Protein AF-U6Q1V3-F1 (afdb_monomer_lite)

Foldseek 3Di:
DPPPPVCPPPVVVLVVVDDDPCCQPNDVHPVVVVVVVVVVVVVQVVVCVVVVHHVPDDPPDPDD

pLDDT: mean 84.2, std 15.64, range [40.97, 97.19]

Structure (mmCIF, N/CA/C/O backbone):
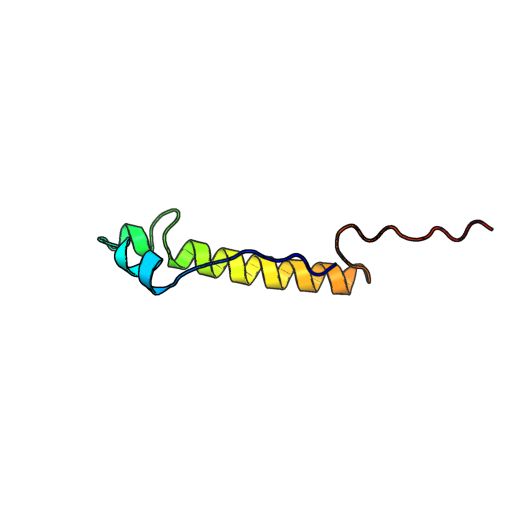data_AF-U6Q1V3-F1
#
_entry.id   AF-U6Q1V3-F1
#
loop_
_atom_site.group_PDB
_atom_site.id
_atom_site.type_symbol
_atom_site.label_atom_id
_atom_site.label_alt_id
_atom_site.label_comp_id
_atom_site.label_asym_id
_atom_site.la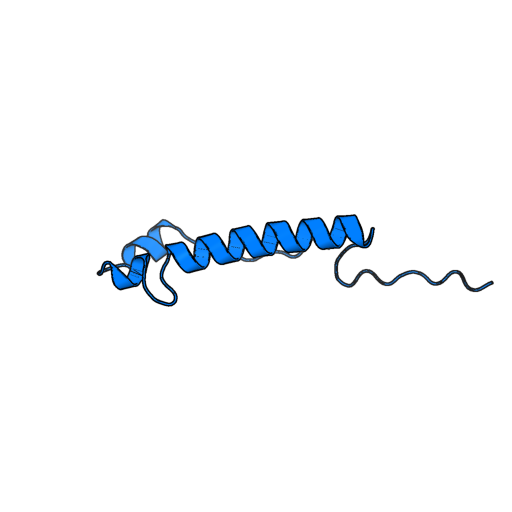bel_entity_id
_atom_site.label_seq_id
_atom_site.pdbx_PDB_ins_code
_atom_site.Cartn_x
_atom_site.Cartn_y
_atom_site.Cartn_z
_atom_site.occupancy
_atom_site.B_iso_or_equiv
_atom_site.auth_seq_id
_atom_site.auth_comp_id
_atom_site.auth_asym_id
_atom_site.auth_atom_id
_atom_site.pdbx_PDB_model_num
ATOM 1 N N . MET A 1 1 ? 18.659 7.341 -16.110 1.00 40.97 1 MET A N 1
ATOM 2 C CA . MET A 1 1 ? 18.267 8.134 -14.923 1.00 40.97 1 MET A CA 1
ATOM 3 C C . MET A 1 1 ? 17.344 7.266 -14.097 1.00 40.97 1 MET A C 1
ATOM 5 O O . MET A 1 1 ? 16.196 7.089 -14.476 1.00 40.97 1 MET A O 1
ATOM 9 N N . THR A 1 2 ? 17.867 6.657 -13.038 1.00 43.44 2 THR A N 1
ATOM 10 C CA . THR A 1 2 ? 17.085 5.892 -12.065 1.00 43.44 2 THR A CA 1
ATOM 11 C C . THR A 1 2 ? 15.990 6.803 -11.527 1.00 43.44 2 THR A C 1
ATOM 13 O O . THR A 1 2 ? 16.272 7.893 -11.022 1.00 43.44 2 THR A O 1
ATOM 16 N N . LYS A 1 3 ? 14.734 6.398 -11.705 1.00 54.50 3 LYS A N 1
ATOM 17 C CA . LYS A 1 3 ? 13.582 7.081 -11.127 1.00 54.50 3 LYS A CA 1
ATOM 18 C C . LYS A 1 3 ? 13.832 7.098 -9.619 1.00 54.50 3 LYS A C 1
ATOM 20 O O . LYS A 1 3 ? 13.838 6.049 -8.985 1.00 54.50 3 LYS A O 1
ATOM 25 N N . ASN A 1 4 ? 14.126 8.271 -9.059 1.00 47.50 4 ASN A N 1
ATOM 26 C CA . ASN A 1 4 ? 14.068 8.458 -7.617 1.00 47.50 4 ASN A CA 1
ATOM 27 C C . ASN A 1 4 ? 12.598 8.263 -7.259 1.00 47.50 4 ASN A C 1
ATOM 29 O O . ASN A 1 4 ? 11.798 9.194 -7.359 1.00 47.50 4 ASN A O 1
ATOM 33 N N . ILE A 1 5 ? 12.228 7.031 -6.917 1.00 56.62 5 ILE A N 1
ATOM 34 C CA . ILE A 1 5 ? 11.042 6.776 -6.120 1.00 56.62 5 ILE A CA 1
ATOM 35 C C . ILE A 1 5 ? 11.356 7.501 -4.820 1.00 56.62 5 ILE A C 1
ATOM 37 O O . ILE A 1 5 ? 12.074 7.004 -3.960 1.00 56.62 5 ILE A O 1
ATOM 41 N N . ASN A 1 6 ? 10.925 8.756 -4.731 1.00 52.09 6 ASN A N 1
ATOM 42 C CA . ASN A 1 6 ? 11.016 9.546 -3.517 1.00 52.09 6 ASN A CA 1
ATOM 43 C C . ASN A 1 6 ? 9.923 9.029 -2.573 1.00 52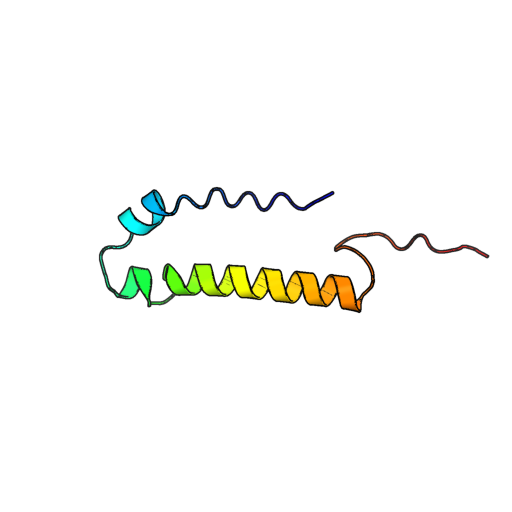.09 6 ASN A C 1
ATOM 45 O O . ASN A 1 6 ? 9.014 9.744 -2.165 1.00 52.09 6 ASN A O 1
ATOM 49 N N . THR A 1 7 ? 9.961 7.728 -2.298 1.00 58.16 7 THR A N 1
ATOM 50 C CA . THR A 1 7 ? 9.234 7.096 -1.219 1.00 58.16 7 THR A CA 1
ATOM 51 C C . THR A 1 7 ? 10.048 7.387 0.023 1.00 58.16 7 THR A C 1
ATOM 53 O O . THR A 1 7 ? 10.739 6.519 0.551 1.00 58.16 7 THR A O 1
ATOM 56 N N . ASN A 1 8 ? 9.969 8.623 0.512 1.00 67.81 8 ASN A N 1
ATOM 57 C CA . ASN A 1 8 ? 10.228 8.861 1.924 1.00 67.81 8 ASN A CA 1
ATOM 58 C C . ASN A 1 8 ? 9.050 8.263 2.715 1.00 67.81 8 ASN A C 1
ATOM 60 O O . ASN A 1 8 ? 8.232 8.980 3.288 1.00 67.81 8 ASN A O 1
ATOM 64 N N . PHE A 1 9 ? 8.894 6.941 2.620 1.00 79.50 9 PHE A N 1
ATOM 65 C CA . PHE A 1 9 ? 7.911 6.175 3.359 1.00 79.50 9 PHE A CA 1
ATOM 66 C C . PHE A 1 9 ? 8.509 5.937 4.738 1.00 79.50 9 PHE A C 1
ATOM 68 O O . PHE A 1 9 ? 9.294 5.013 4.952 1.00 79.50 9 PHE A O 1
ATOM 75 N N . ASP A 1 10 ? 8.181 6.830 5.664 1.00 88.94 10 ASP A N 1
ATOM 76 C CA . ASP A 1 10 ? 8.518 6.626 7.062 1.00 88.94 10 ASP A CA 1
ATOM 77 C C . ASP A 1 10 ? 7.513 5.640 7.662 1.00 88.94 10 ASP A C 1
ATOM 79 O O . ASP A 1 10 ? 6.370 5.981 7.976 1.00 88.94 10 ASP A O 1
ATOM 83 N N . TYR A 1 11 ? 7.965 4.397 7.813 1.00 88.62 11 TYR A N 1
ATOM 84 C CA . TYR A 1 11 ? 7.172 3.324 8.401 1.00 88.62 11 TYR A CA 1
ATOM 85 C C . TYR A 1 11 ? 6.612 3.701 9.780 1.00 88.62 11 TYR A C 1
ATOM 87 O O . TYR A 1 11 ? 5.452 3.414 10.072 1.00 88.62 11 TYR A O 1
ATOM 95 N N . ASN A 1 12 ? 7.403 4.368 10.627 1.00 92.12 12 ASN A N 1
ATOM 96 C CA . ASN A 1 12 ? 6.966 4.718 11.977 1.00 92.12 12 ASN A CA 1
ATOM 97 C C . ASN A 1 12 ? 5.869 5.785 11.945 1.00 92.12 12 ASN A C 1
ATOM 99 O O . ASN A 1 12 ? 4.910 5.700 12.712 1.00 92.12 12 ASN A O 1
ATOM 103 N N . GLU A 1 13 ? 5.981 6.774 11.060 1.00 93.12 13 GLU A N 1
ATOM 104 C CA . GLU A 1 13 ? 4.949 7.800 10.892 1.00 93.12 13 GLU A CA 1
ATOM 105 C C . GLU A 1 13 ? 3.652 7.230 10.304 1.00 93.12 13 GLU A C 1
ATOM 107 O O . GLU A 1 13 ? 2.563 7.617 10.729 1.00 93.12 13 GLU A O 1
ATOM 112 N N . GLU A 1 14 ? 3.735 6.283 9.369 1.00 90.12 14 GLU A N 1
ATOM 113 C CA . GLU A 1 14 ? 2.551 5.649 8.776 1.00 90.12 14 GLU A CA 1
ATOM 114 C C . GLU A 1 14 ? 1.836 4.707 9.755 1.00 90.12 14 GLU A C 1
ATOM 116 O O . GLU A 1 14 ? 0.605 4.715 9.836 1.00 90.12 14 GLU A O 1
ATOM 121 N N . VAL A 1 15 ? 2.578 3.965 10.582 1.00 93.44 15 VAL A N 1
ATOM 122 C CA . VAL A 1 15 ? 1.985 3.122 11.632 1.00 93.44 15 VAL A CA 1
ATOM 123 C C . VAL A 1 15 ? 1.279 3.968 12.694 1.00 93.44 15 VAL A C 1
ATOM 125 O O . VAL A 1 15 ? 0.175 3.616 13.103 1.00 93.44 15 VAL A O 1
ATOM 128 N N . LYS A 1 16 ? 1.839 5.120 13.098 1.00 95.38 16 LYS A N 1
ATOM 129 C CA . LYS A 1 16 ? 1.188 6.038 14.060 1.00 95.38 16 LYS A CA 1
ATOM 130 C C . LYS A 1 16 ? -0.166 6.570 13.577 1.00 95.38 16 LYS A C 1
ATOM 132 O O . LYS A 1 16 ? -0.995 6.961 14.400 1.00 95.38 16 LYS A O 1
ATOM 137 N N . LYS A 1 17 ? -0.391 6.631 12.260 1.00 92.75 17 LYS A N 1
ATOM 138 C CA . LYS A 1 17 ? -1.661 7.086 11.670 1.00 92.75 17 LYS A CA 1
ATOM 139 C C . LYS A 1 17 ? -2.752 6.016 11.737 1.00 92.75 17 LYS A C 1
ATOM 141 O O . LYS A 1 17 ? -3.927 6.375 11.732 1.00 92.75 17 LYS A O 1
ATOM 146 N N . CYS A 1 18 ? -2.380 4.740 11.830 1.00 95.88 18 CYS A N 1
ATOM 147 C CA . CYS A 1 18 ? -3.320 3.627 11.896 1.00 95.88 18 CYS A CA 1
ATOM 148 C C . CYS A 1 18 ? -3.955 3.546 13.291 1.00 95.88 18 CYS A C 1
ATOM 150 O O . CYS A 1 18 ? -3.261 3.343 14.286 1.00 95.88 18 CYS A O 1
ATOM 152 N N . LYS A 1 19 ? -5.280 3.696 13.375 1.00 96.06 19 LYS A N 1
ATOM 153 C CA . LYS A 1 19 ? -6.034 3.653 14.643 1.00 96.06 19 LYS A CA 1
ATOM 154 C C . LYS A 1 19 ? -7.016 2.492 14.695 1.00 96.06 19 LYS A C 1
ATOM 156 O O . LYS A 1 19 ? -7.406 2.056 15.775 1.00 96.06 19 LYS A O 1
ATOM 161 N N . THR A 1 20 ? -7.425 2.007 13.533 1.00 97.19 20 THR A N 1
ATOM 162 C CA . THR A 1 20 ? -8.408 0.947 13.356 1.00 97.19 20 THR A CA 1
ATOM 163 C C . THR A 1 20 ? -7.859 -0.146 12.447 1.00 97.19 20 THR A C 1
ATOM 165 O O . THR A 1 20 ? -6.897 0.057 11.708 1.00 97.19 20 THR A O 1
ATOM 168 N N . ILE A 1 21 ? -8.496 -1.318 12.475 1.00 95.56 21 ILE A N 1
ATOM 169 C CA . ILE A 1 21 ? -8.175 -2.411 11.546 1.00 95.56 21 ILE A CA 1
ATOM 170 C C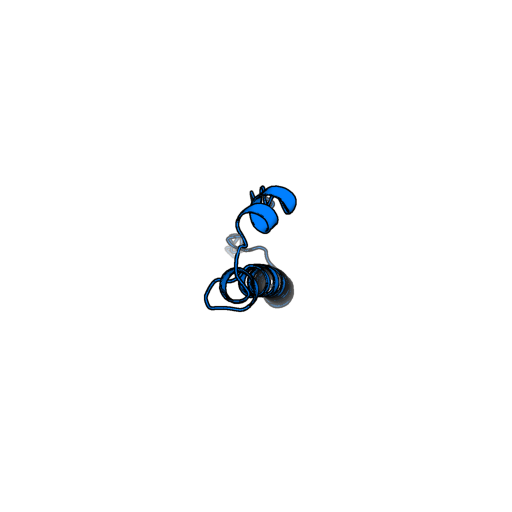 . ILE A 1 21 ? -8.395 -1.968 10.092 1.00 95.56 21 ILE A C 1
ATOM 172 O O . ILE A 1 21 ? -7.646 -2.386 9.212 1.00 95.56 21 ILE A O 1
ATOM 176 N N . ASP A 1 22 ? -9.367 -1.086 9.841 1.00 96.31 22 ASP A N 1
ATOM 177 C CA . ASP A 1 22 ? -9.649 -0.561 8.502 1.00 96.31 22 ASP A CA 1
ATOM 178 C C . ASP A 1 22 ? -8.499 0.315 7.970 1.00 96.31 22 ASP A C 1
ATOM 180 O O . ASP A 1 22 ? -8.141 0.215 6.801 1.00 96.31 22 ASP A O 1
ATOM 184 N N . ASP A 1 23 ? -7.802 1.066 8.832 1.00 96.44 23 ASP A N 1
ATOM 185 C CA . ASP A 1 23 ? -6.614 1.838 8.423 1.00 96.44 23 ASP A CA 1
ATOM 186 C C . ASP A 1 23 ? -5.449 0.937 7.956 1.00 96.44 23 ASP A C 1
ATOM 188 O O . ASP A 1 23 ? -4.557 1.373 7.224 1.00 96.44 23 ASP A O 1
ATOM 192 N N . VAL A 1 24 ? -5.449 -0.335 8.366 1.00 95.62 24 VAL A N 1
ATOM 193 C CA . VAL A 1 24 ? -4.407 -1.315 8.028 1.00 95.62 24 VAL A CA 1
ATOM 194 C C . VAL A 1 24 ? -4.828 -2.191 6.846 1.00 95.62 24 VAL A C 1
ATOM 196 O O . VAL A 1 24 ? -4.071 -2.331 5.884 1.00 95.62 24 VAL A O 1
ATOM 199 N N . MET A 1 25 ? -6.023 -2.780 6.922 1.00 94.56 25 MET A N 1
ATOM 200 C CA . MET A 1 25 ? -6.529 -3.811 6.003 1.00 94.56 25 MET A CA 1
ATOM 201 C C . MET A 1 25 ? -7.697 -3.353 5.125 1.00 94.56 25 MET A C 1
ATOM 203 O O . MET A 1 25 ? -8.068 -4.063 4.191 1.00 94.56 25 MET A O 1
ATOM 207 N N . GLY A 1 26 ? -8.286 -2.198 5.420 1.00 93.88 26 GLY A N 1
ATOM 208 C CA . GLY A 1 26 ? -9.392 -1.622 4.670 1.00 93.88 26 GLY A CA 1
ATOM 209 C C . GLY A 1 26 ? -8.956 -0.970 3.363 1.00 93.88 26 GLY A C 1
ATOM 210 O O . GLY A 1 26 ? -7.811 -1.077 2.909 1.00 93.88 26 GLY A O 1
ATOM 211 N N . LYS A 1 27 ? -9.896 -0.262 2.733 1.00 93.88 27 LYS A N 1
ATOM 212 C CA . LYS A 1 27 ? -9.649 0.412 1.455 1.00 93.88 27 LYS A CA 1
ATOM 213 C C . LYS A 1 27 ? -8.609 1.515 1.637 1.00 93.88 27 LYS A C 1
ATOM 215 O O . LYS A 1 27 ? -8.810 2.444 2.409 1.00 93.88 27 LYS A O 1
ATOM 220 N N . ASN A 1 28 ? -7.540 1.459 0.847 1.00 91.25 28 ASN A N 1
ATOM 221 C CA . ASN A 1 28 ? -6.363 2.324 0.972 1.00 91.25 28 ASN A CA 1
ATOM 222 C C . ASN A 1 28 ? -5.614 2.145 2.304 1.00 91.25 28 ASN A C 1
ATOM 224 O O . ASN A 1 28 ? -4.876 3.049 2.717 1.00 91.25 28 ASN A O 1
ATOM 228 N N . GLY A 1 29 ? -5.787 0.991 2.952 1.00 94.50 29 GLY A N 1
ATOM 229 C CA . GLY A 1 29 ? -5.068 0.631 4.161 1.00 94.50 29 GLY A CA 1
ATOM 230 C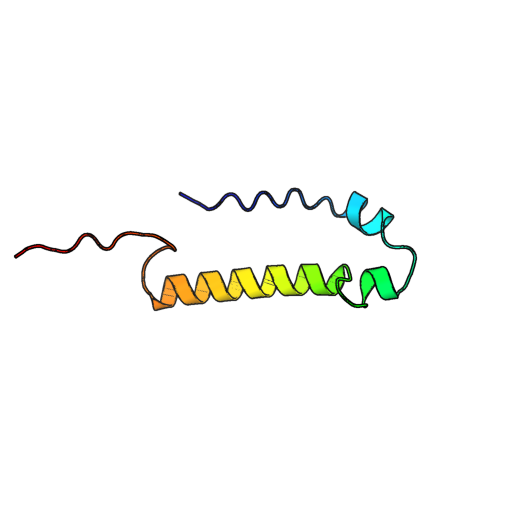 C . GLY A 1 29 ? -3.571 0.454 3.915 1.00 94.50 29 GLY A C 1
ATOM 231 O O . GLY A 1 29 ? -3.109 0.302 2.777 1.00 94.50 29 GLY A O 1
ATOM 232 N N . LEU A 1 30 ? -2.803 0.480 5.000 1.00 94.69 30 LEU A N 1
ATOM 233 C CA . LEU A 1 30 ? -1.344 0.394 4.959 1.00 94.69 30 LEU A CA 1
ATOM 234 C C . LEU A 1 30 ? -0.842 -0.848 4.205 1.00 94.69 30 LEU A C 1
ATOM 236 O O . LEU A 1 30 ? 0.034 -0.732 3.350 1.00 94.69 30 LEU A O 1
ATOM 240 N N . ILE A 1 31 ? -1.432 -2.021 4.462 1.00 94.75 31 ILE A N 1
ATOM 241 C CA . ILE A 1 31 ? -1.035 -3.273 3.798 1.00 94.75 31 ILE A CA 1
ATOM 242 C C . ILE A 1 31 ? -1.340 -3.209 2.302 1.00 94.75 31 ILE A C 1
ATOM 244 O O . ILE A 1 31 ? -0.512 -3.612 1.488 1.00 94.75 31 ILE A O 1
ATOM 248 N N . GLN A 1 32 ? -2.499 -2.667 1.923 1.00 94.75 32 GLN A N 1
ATOM 249 C CA . GLN A 1 32 ? -2.875 -2.550 0.516 1.00 94.75 32 GLN A CA 1
ATOM 250 C C . GLN A 1 32 ? -1.889 -1.660 -0.254 1.00 94.75 32 GLN A C 1
ATOM 252 O O . GLN A 1 32 ? -1.502 -2.008 -1.368 1.00 94.75 32 GLN A O 1
ATOM 257 N N . LYS A 1 33 ? -1.469 -0.534 0.337 1.00 92.50 33 LYS A N 1
ATOM 258 C CA . LYS A 1 33 ? -0.469 0.365 -0.261 1.00 92.50 33 LYS A CA 1
ATOM 259 C C . LYS A 1 33 ? 0.884 -0.328 -0.428 1.00 92.50 33 LYS A C 1
ATOM 261 O O . LYS A 1 33 ? 1.437 -0.300 -1.518 1.00 92.50 33 LYS A O 1
ATOM 266 N N . LEU A 1 34 ? 1.360 -1.022 0.608 1.00 92.50 34 LEU A N 1
ATOM 267 C CA . LEU A 1 34 ? 2.621 -1.768 0.554 1.00 92.50 34 LEU A CA 1
ATOM 268 C C . LEU A 1 34 ? 2.609 -2.847 -0.535 1.00 92.50 34 LEU A C 1
ATOM 270 O O . LEU A 1 34 ? 3.534 -2.932 -1.337 1.00 92.50 34 LEU A O 1
ATOM 274 N N . VAL A 1 35 ? 1.549 -3.659 -0.589 1.00 94.69 35 VAL A N 1
ATOM 275 C CA . VAL A 1 35 ? 1.419 -4.720 -1.599 1.00 94.69 35 VAL A CA 1
ATOM 276 C C . VAL A 1 35 ? 1.346 -4.128 -3.004 1.00 94.69 35 VAL A C 1
ATOM 278 O O . VAL A 1 35 ? 1.982 -4.655 -3.914 1.00 94.69 35 VAL A O 1
ATOM 281 N N . LYS A 1 36 ? 0.616 -3.022 -3.186 1.00 93.06 36 LYS A N 1
ATOM 282 C CA . LYS A 1 36 ? 0.556 -2.307 -4.463 1.00 93.06 36 LYS A CA 1
ATOM 283 C C . LYS A 1 36 ? 1.956 -1.896 -4.927 1.00 93.06 36 LYS A C 1
ATOM 285 O O . LYS A 1 36 ? 2.318 -2.217 -6.053 1.00 93.06 36 LYS A O 1
ATOM 290 N N . ASP A 1 37 ? 2.733 -1.240 -4.069 1.00 91.25 37 ASP A N 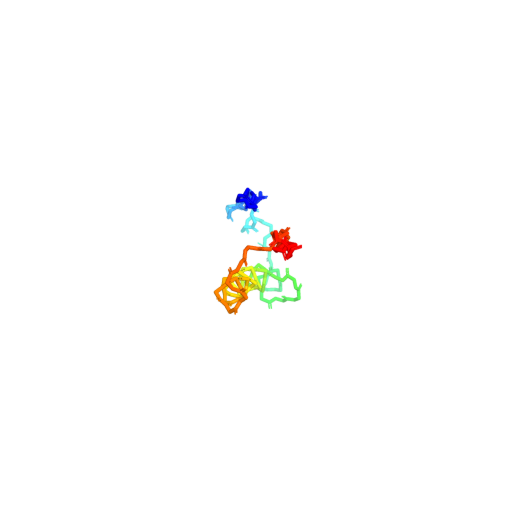1
ATOM 291 C CA . ASP A 1 37 ? 4.061 -0.739 -4.434 1.00 91.25 37 ASP A CA 1
ATOM 292 C C . ASP A 1 37 ? 5.031 -1.888 -4.760 1.00 91.25 37 ASP A C 1
ATOM 294 O O . ASP A 1 37 ? 5.813 -1.800 -5.707 1.00 91.25 37 ASP A O 1
ATOM 298 N N . VAL A 1 38 ? 4.962 -3.003 -4.022 1.00 92.88 38 VAL A N 1
ATOM 299 C CA . VAL A 1 38 ? 5.751 -4.211 -4.325 1.00 92.88 38 VAL A CA 1
ATOM 300 C C . VAL A 1 38 ? 5.385 -4.774 -5.699 1.00 92.88 38 VAL A C 1
ATOM 302 O O . VAL A 1 38 ? 6.275 -5.049 -6.502 1.00 92.88 38 VAL A O 1
ATOM 305 N N . LEU A 1 39 ? 4.090 -4.919 -5.992 1.00 95.44 39 LEU A N 1
ATOM 306 C CA . LEU A 1 39 ? 3.627 -5.451 -7.275 1.00 95.44 39 LEU A CA 1
ATOM 307 C C . LEU A 1 39 ? 3.978 -4.525 -8.443 1.00 95.44 39 LEU A C 1
ATOM 309 O O . LEU A 1 39 ? 4.437 -5.009 -9.471 1.00 95.44 39 LEU A O 1
ATOM 313 N N . GLU A 1 40 ? 3.807 -3.210 -8.295 1.00 93.06 40 GLU A N 1
ATOM 314 C CA . GLU A 1 40 ? 4.180 -2.245 -9.336 1.00 93.06 40 GLU A CA 1
ATOM 315 C C . GLU A 1 40 ? 5.678 -2.312 -9.656 1.00 93.06 40 GLU A C 1
ATOM 317 O O . GLU A 1 40 ? 6.034 -2.298 -10.830 1.00 93.06 40 GLU A O 1
ATOM 322 N N . ASN A 1 41 ? 6.548 -2.460 -8.651 1.00 89.81 41 ASN A N 1
ATOM 323 C CA . ASN A 1 41 ? 7.990 -2.604 -8.876 1.00 89.81 41 ASN A CA 1
ATOM 324 C C . ASN A 1 41 ? 8.350 -3.902 -9.612 1.00 89.81 41 ASN A C 1
ATOM 326 O O . ASN A 1 41 ? 9.179 -3.874 -10.519 1.00 89.81 41 ASN A O 1
ATOM 330 N N . ILE A 1 42 ? 7.726 -5.027 -9.244 1.00 94.25 42 ILE A N 1
ATOM 331 C CA . ILE A 1 42 ? 7.932 -6.308 -9.940 1.00 94.25 42 ILE A CA 1
ATOM 332 C C . ILE A 1 42 ? 7.512 -6.172 -11.406 1.00 94.25 42 ILE A C 1
ATOM 334 O O . ILE A 1 42 ? 8.291 -6.487 -12.302 1.00 94.25 42 ILE A O 1
ATOM 338 N N . LEU A 1 43 ? 6.317 -5.632 -11.654 1.00 93.69 43 LEU A N 1
ATOM 339 C CA . LEU A 1 43 ? 5.781 -5.465 -13.004 1.00 93.69 43 LEU A CA 1
ATOM 340 C C . LEU A 1 43 ? 6.583 -4.457 -13.840 1.00 93.69 43 LEU A C 1
ATOM 342 O O . LEU A 1 43 ? 6.756 -4.667 -15.039 1.00 93.69 43 LEU A O 1
ATOM 346 N N . GLU A 1 44 ? 7.078 -3.364 -13.244 1.00 90.75 44 GLU A N 1
ATOM 347 C CA . GLU A 1 44 ? 7.978 -2.435 -13.941 1.00 90.75 44 GLU A CA 1
ATOM 348 C C . GLU A 1 44 ? 9.282 -3.149 -14.347 1.00 90.75 44 GLU A C 1
ATOM 350 O O . GLU A 1 44 ? 9.699 -3.005 -15.495 1.00 90.75 44 GLU A O 1
ATOM 355 N N . GLY A 1 45 ? 9.866 -3.979 -13.474 1.00 91.00 45 GLY A N 1
ATOM 356 C CA . GLY A 1 45 ? 11.064 -4.767 -13.791 1.00 91.00 45 GLY A CA 1
ATOM 357 C C . GLY A 1 45 ? 10.843 -5.795 -14.907 1.00 91.00 45 GLY A C 1
ATOM 358 O O . GLY A 1 45 ? 11.617 -5.843 -15.862 1.00 91.00 45 GLY A O 1
ATOM 359 N N . GLU A 1 46 ? 9.750 -6.560 -14.841 1.00 93.56 46 GLU A N 1
ATOM 360 C CA . GLU A 1 46 ? 9.376 -7.521 -15.890 1.00 93.56 46 GLU A CA 1
ATOM 361 C C . GLU A 1 46 ? 9.174 -6.833 -17.251 1.00 93.56 46 GLU A C 1
ATOM 363 O O . GLU A 1 46 ? 9.573 -7.354 -18.293 1.00 93.56 46 GLU A O 1
ATOM 368 N N . MET A 1 47 ? 8.586 -5.632 -17.259 1.00 92.00 47 MET A N 1
ATOM 369 C CA . MET A 1 47 ? 8.396 -4.832 -18.471 1.00 92.00 47 MET A CA 1
ATOM 370 C C . MET A 1 47 ? 9.717 -4.336 -19.066 1.00 92.00 47 MET A C 1
ATOM 372 O O . MET A 1 47 ? 9.865 -4.331 -20.289 1.00 92.00 47 MET A O 1
ATOM 376 N N . GLU A 1 48 ? 10.662 -3.896 -18.235 1.00 90.69 48 GLU A N 1
ATOM 377 C CA . GLU A 1 48 ? 11.983 -3.453 -18.694 1.00 90.69 48 GLU A CA 1
ATOM 378 C C . GLU A 1 48 ? 12.786 -4.610 -19.295 1.00 90.69 48 GLU A C 1
ATOM 380 O O . GLU A 1 48 ? 13.363 -4.451 -20.375 1.00 90.69 48 GLU A O 1
ATOM 385 N N . GLU A 1 49 ? 12.748 -5.787 -18.663 1.00 90.88 49 GLU A N 1
ATOM 386 C CA . GLU A 1 49 ? 13.348 -7.013 -19.198 1.00 90.88 49 GLU A CA 1
ATOM 387 C C . GLU A 1 49 ? 12.702 -7.411 -20.532 1.00 90.88 49 GLU A C 1
ATOM 389 O O . GLU A 1 49 ? 13.398 -7.599 -21.531 1.00 90.88 49 GLU A O 1
ATOM 394 N N . HIS A 1 50 ? 11.367 -7.468 -20.587 1.00 93.19 50 HIS A N 1
ATOM 395 C CA . HIS A 1 50 ? 10.636 -7.882 -21.785 1.00 93.19 50 HIS A CA 1
ATOM 396 C C . HIS A 1 50 ? 10.847 -6.934 -22.975 1.00 93.19 50 HIS A C 1
ATOM 398 O O . HIS A 1 50 ? 10.933 -7.368 -24.125 1.00 93.19 50 HIS A O 1
ATOM 404 N N . LEU A 1 51 ? 10.922 -5.626 -22.718 1.00 90.06 51 LEU A N 1
ATOM 405 C CA . LEU A 1 51 ? 11.117 -4.616 -23.758 1.00 90.06 51 LEU A CA 1
ATOM 406 C C . LEU A 1 51 ? 12.594 -4.384 -24.105 1.00 90.06 51 LEU A C 1
ATOM 408 O O . LEU A 1 51 ? 12.867 -3.723 -25.114 1.00 90.06 51 LEU A O 1
ATOM 412 N N . GLY A 1 52 ? 13.522 -4.885 -23.282 1.00 89.38 52 GLY A N 1
ATOM 413 C CA . GLY A 1 52 ? 14.966 -4.697 -23.427 1.00 89.38 52 GLY A CA 1
ATOM 414 C C . GLY A 1 52 ? 15.406 -3.233 -23.342 1.00 89.38 52 GLY A C 1
ATOM 415 O O . GLY A 1 52 ? 16.410 -2.860 -23.945 1.00 89.38 52 GLY A O 1
ATOM 416 N N . ARG A 1 53 ? 14.617 -2.379 -22.681 1.00 87.06 53 ARG A N 1
ATOM 417 C CA . ARG A 1 53 ? 14.889 -0.943 -22.534 1.00 87.06 53 ARG A CA 1
ATOM 418 C C . ARG A 1 53 ? 14.206 -0.381 -21.297 1.00 87.06 53 ARG A C 1
ATOM 420 O O . ARG A 1 53 ? 13.134 -0.844 -20.907 1.00 87.06 53 ARG A O 1
ATOM 427 N N . ASN A 1 54 ? 14.767 0.695 -20.764 1.00 88.31 54 ASN A N 1
ATOM 428 C CA . ASN A 1 54 ? 14.192 1.403 -19.630 1.00 88.31 54 ASN A CA 1
ATOM 429 C C . ASN A 1 54 ? 12.938 2.186 -20.036 1.00 88.31 54 ASN A C 1
ATOM 431 O O . ASN A 1 54 ? 12.757 2.615 -21.187 1.00 88.31 54 ASN A O 1
ATOM 435 N N . LYS A 1 55 ? 12.078 2.458 -19.054 1.00 83.31 55 LYS A N 1
ATOM 436 C CA . LYS A 1 55 ? 10.916 3.331 -19.250 1.00 83.31 55 LYS A CA 1
ATOM 437 C C . LYS A 1 55 ? 11.354 4.709 -19.771 1.00 83.31 55 LYS A C 1
ATOM 439 O O . LYS A 1 55 ? 12.217 5.364 -19.196 1.00 83.31 55 LYS A O 1
ATOM 444 N N . TYR A 1 56 ? 10.725 5.154 -20.862 1.00 86.94 56 TYR A N 1
ATOM 445 C CA . TYR A 1 56 ? 11.032 6.399 -21.593 1.00 86.94 56 TYR A CA 1
ATOM 446 C C . TYR A 1 56 ? 12.379 6.445 -22.329 1.00 86.94 56 TYR A C 1
ATOM 448 O O . TYR A 1 56 ? 12.696 7.475 -22.927 1.00 86.94 56 TYR A O 1
ATOM 456 N N . GLU A 1 57 ? 13.140 5.350 -22.364 1.00 86.75 57 GLU A N 1
ATOM 457 C CA . GLU A 1 57 ? 14.333 5.264 -23.202 1.00 86.75 57 GLU A CA 1
ATOM 458 C C . GLU A 1 57 ? 13.930 5.381 -24.677 1.00 86.75 57 GLU A C 1
ATOM 460 O O . GLU A 1 57 ? 13.140 4.578 -25.198 1.00 86.75 57 GLU A O 1
ATOM 465 N N . ARG A 1 58 ? 14.420 6.432 -25.346 1.00 82.62 58 ARG A N 1
ATOM 466 C CA . ARG A 1 58 ? 14.231 6.590 -26.789 1.00 82.62 58 ARG A CA 1
ATOM 467 C C . ARG A 1 58 ? 15.060 5.513 -27.469 1.00 82.62 58 ARG A C 1
ATOM 469 O O . ARG A 1 58 ? 16.261 5.444 -27.246 1.00 82.62 58 ARG A O 1
ATOM 476 N N . LYS A 1 59 ? 14.426 4.702 -28.318 1.00 71.06 59 LYS A N 1
ATOM 477 C CA . LYS A 1 59 ? 15.182 3.882 -29.264 1.00 71.06 59 LYS A CA 1
ATOM 478 C C . LYS A 1 59 ? 15.893 4.856 -30.194 1.00 71.06 59 LYS A C 1
ATOM 480 O O . LYS A 1 59 ? 15.215 5.598 -30.904 1.00 71.06 59 LYS A O 1
ATOM 485 N N . GLU A 1 60 ? 17.220 4.901 -30.149 1.00 70.00 60 GLU A N 1
ATOM 486 C CA . GLU A 1 60 ? 17.978 5.503 -31.239 1.00 70.00 60 GLU A CA 1
ATOM 487 C C . GLU A 1 60 ? 17.620 4.698 -32.487 1.00 70.00 60 GLU A C 1
ATOM 489 O O . GLU A 1 60 ? 17.957 3.524 -32.614 1.00 70.00 60 GLU A O 1
ATOM 494 N N . THR A 1 61 ? 16.788 5.277 -33.348 1.00 65.31 61 THR A N 1
ATOM 495 C CA . THR A 1 61 ? 16.505 4.712 -34.661 1.00 65.31 61 THR A CA 1
ATOM 496 C C . THR A 1 61 ? 17.831 4.645 -35.412 1.00 65.31 61 THR A C 1
ATOM 498 O O . THR A 1 61 ? 18.423 5.711 -35.611 1.00 65.31 61 THR A O 1
ATOM 501 N N . PRO A 1 62 ? 18.307 3.468 -35.857 1.00 55.16 62 PRO A N 1
ATOM 502 C CA . PRO A 1 62 ? 19.306 3.446 -36.907 1.00 55.16 62 PRO A CA 1
ATOM 503 C C . PRO A 1 62 ? 18.594 4.002 -38.140 1.00 55.16 62 PRO A C 1
ATOM 505 O O . PRO A 1 62 ? 17.685 3.368 -38.672 1.00 55.16 62 PRO A O 1
ATOM 508 N N . TYR A 1 63 ? 18.914 5.236 -38.518 1.00 55.25 63 TYR A N 1
ATOM 509 C CA . TYR A 1 63 ? 18.692 5.652 -39.894 1.00 55.25 63 TYR A CA 1
ATOM 510 C C . TYR A 1 63 ? 19.687 4.850 -40.735 1.00 55.25 63 TYR A C 1
ATOM 512 O O . TYR A 1 63 ? 20.887 4.892 -40.453 1.00 55.25 63 TYR A O 1
ATOM 520 N N . GLU A 1 64 ? 19.167 4.077 -41.688 1.00 51.88 64 GLU A N 1
ATOM 521 C CA . GLU A 1 64 ? 19.938 3.639 -42.857 1.00 51.88 64 GLU A CA 1
ATOM 522 C C . GLU A 1 64 ? 20.513 4.851 -43.604 1.00 51.88 64 GLU A C 1
ATOM 524 O O . GLU A 1 64 ? 19.806 5.887 -43.688 1.00 51.88 64 GLU A O 1
#

Radius of gyration: 17.68 Å; chains: 1; bounding box: 30×17×58 Å

Secondary structure (DSSP, 8-state):
----------HHHHHHH--SHHHHHSTT-HHHHHHHHHHHHHHHHHHHHHHTS-TT--------

Sequence (64 aa):
MTKNINTNFDYNEEVKKCKTIDDVMGKNGLIQKLVKDVLENILEGEMEEHLGRNKYERKETPYE